Protein AF-A0A957DU52-F1 (afdb_monomer_lite)

Structure (mmCIF, N/CA/C/O backbone):
data_AF-A0A957DU52-F1
#
_entry.id   AF-A0A957DU52-F1
#
loop_
_atom_site.group_PDB
_atom_site.id
_atom_site.type_symbol
_atom_site.label_atom_id
_atom_site.label_alt_id
_atom_site.label_comp_id
_atom_site.label_asym_id
_atom_site.label_entity_id
_atom_site.label_seq_id
_atom_site.pdbx_PDB_ins_code
_atom_site.Cartn_x
_atom_site.Cartn_y
_atom_site.Cartn_z
_atom_site.occupancy
_atom_site.B_iso_or_equiv
_atom_site.auth_seq_id
_atom_site.auth_comp_id
_atom_site.auth_asym_id
_atom_site.auth_atom_id
_atom_site.pdbx_PDB_model_num
ATOM 1 N N . MET A 1 1 ? 41.778 -7.483 -18.380 1.00 51.34 1 MET A N 1
ATOM 2 C CA . MET A 1 1 ? 40.623 -7.612 -19.299 1.00 51.34 1 MET A CA 1
ATOM 3 C C . MET A 1 1 ? 39.465 -8.513 -18.843 1.00 51.34 1 MET A C 1
ATOM 5 O O . MET A 1 1 ? 38.338 -8.138 -19.124 1.00 51.34 1 MET A O 1
ATOM 9 N N . ARG A 1 2 ? 39.637 -9.670 -18.165 1.00 59.03 2 ARG A N 1
ATOM 10 C CA . ARG A 1 2 ? 38.470 -10.465 -17.675 1.00 59.03 2 ARG A CA 1
ATOM 11 C C . ARG A 1 2 ? 37.803 -9.901 -16.408 1.00 59.03 2 ARG A C 1
ATOM 13 O O . ARG A 1 2 ? 36.601 -10.057 -16.235 1.00 59.03 2 ARG A O 1
ATOM 20 N N . LEU A 1 3 ? 38.573 -9.259 -15.526 1.00 59.19 3 LEU A N 1
ATOM 21 C CA . LEU A 1 3 ? 38.071 -8.701 -14.260 1.00 59.19 3 LEU A CA 1
ATOM 22 C C . LEU A 1 3 ? 37.289 -7.392 -14.452 1.00 59.19 3 LEU A C 1
ATOM 24 O O . LEU A 1 3 ? 36.259 -7.201 -13.816 1.00 59.19 3 LEU A O 1
ATOM 28 N N . GLU A 1 4 ? 37.736 -6.526 -15.362 1.00 59.97 4 GLU A N 1
ATOM 29 C CA . GLU A 1 4 ? 37.060 -5.255 -15.671 1.00 59.97 4 GLU A CA 1
ATOM 30 C C . GLU A 1 4 ? 35.689 -5.494 -16.312 1.00 59.97 4 GLU A C 1
ATOM 32 O O . GLU A 1 4 ? 34.704 -4.901 -15.883 1.00 59.97 4 GLU A O 1
ATOM 37 N N . LYS A 1 5 ? 35.591 -6.462 -17.234 1.00 58.59 5 LYS A N 1
ATOM 38 C CA . LYS A 1 5 ? 34.324 -6.836 -17.879 1.00 58.59 5 LYS A CA 1
ATOM 39 C C . LYS A 1 5 ? 33.306 -7.444 -16.905 1.00 58.59 5 LYS A C 1
ATOM 41 O O . LYS A 1 5 ? 32.138 -7.075 -16.940 1.00 58.59 5 LYS A O 1
ATOM 46 N N . LYS A 1 6 ? 33.742 -8.286 -15.954 1.00 62.56 6 LYS A N 1
ATOM 47 C CA . LYS A 1 6 ? 32.861 -8.770 -14.868 1.00 62.56 6 LYS A CA 1
ATOM 48 C C . LYS A 1 6 ? 32.316 -7.624 -14.010 1.00 62.56 6 LYS A C 1
ATOM 50 O O . LYS A 1 6 ? 31.167 -7.664 -13.577 1.00 62.56 6 LYS A O 1
ATOM 55 N N . ARG A 1 7 ? 33.122 -6.583 -13.787 1.00 64.19 7 ARG A N 1
ATOM 56 C CA . ARG A 1 7 ? 32.709 -5.394 -13.032 1.00 64.19 7 ARG A CA 1
ATOM 57 C C . ARG A 1 7 ? 31.675 -4.565 -13.800 1.00 64.19 7 ARG A C 1
ATOM 59 O O . ARG A 1 7 ? 30.713 -4.096 -13.199 1.00 64.19 7 ARG A O 1
ATOM 66 N N . GLU A 1 8 ? 31.834 -4.417 -15.111 1.00 62.69 8 GLU A N 1
ATOM 67 C CA . GLU A 1 8 ? 30.861 -3.731 -15.973 1.00 62.69 8 GLU A CA 1
ATOM 68 C C . GLU A 1 8 ? 29.524 -4.479 -16.058 1.00 62.69 8 GLU A C 1
ATOM 70 O O . GLU A 1 8 ? 28.471 -3.850 -15.958 1.00 62.69 8 GLU A O 1
ATOM 75 N N . GLU A 1 9 ? 29.542 -5.813 -16.132 1.00 64.06 9 GLU A N 1
ATOM 76 C CA . GLU A 1 9 ? 28.332 -6.645 -16.079 1.00 64.06 9 GLU A CA 1
ATOM 77 C C . GLU A 1 9 ? 27.572 -6.494 -14.753 1.00 64.06 9 GLU A C 1
ATOM 79 O O . GLU A 1 9 ? 26.341 -6.387 -14.743 1.00 64.06 9 GLU A O 1
ATOM 84 N N . GLU A 1 10 ? 28.282 -6.446 -13.622 1.00 61.81 10 GLU A N 1
ATOM 85 C CA . GLU A 1 10 ? 27.661 -6.182 -12.323 1.00 61.81 10 GLU A CA 1
ATOM 86 C C . GLU A 1 10 ? 27.050 -4.779 -12.253 1.00 61.81 10 GLU A C 1
ATOM 88 O O . GLU A 1 10 ? 25.951 -4.609 -11.722 1.00 61.81 10 GLU A O 1
ATOM 93 N N . ILE A 1 11 ? 27.725 -3.770 -12.808 1.00 62.25 11 ILE A N 1
ATOM 94 C CA . ILE A 1 11 ? 27.223 -2.392 -12.842 1.00 62.25 11 ILE A CA 1
ATOM 95 C C . ILE A 1 11 ? 25.990 -2.286 -13.754 1.00 62.25 11 ILE A C 1
ATOM 97 O O . ILE A 1 11 ? 25.007 -1.642 -13.379 1.00 62.25 11 ILE A O 1
ATOM 101 N N . ALA A 1 12 ? 25.993 -2.945 -14.915 1.00 62.09 12 ALA A N 1
ATOM 102 C CA . ALA A 1 12 ? 24.868 -2.961 -15.848 1.00 62.09 12 ALA A CA 1
ATOM 103 C C . ALA A 1 12 ? 23.638 -3.673 -15.258 1.00 62.09 12 ALA A C 1
ATOM 105 O O . ALA A 1 12 ? 22.528 -3.134 -15.304 1.00 62.09 12 ALA A O 1
ATOM 106 N N . LYS A 1 13 ? 23.831 -4.831 -14.609 1.00 61.19 13 LYS A N 1
ATOM 107 C CA . LYS A 1 13 ? 22.759 -5.533 -13.881 1.00 61.19 13 LYS A CA 1
ATOM 108 C C . LYS A 1 13 ? 22.171 -4.672 -12.761 1.00 61.19 13 LYS A C 1
ATOM 110 O O . LYS A 1 13 ? 20.951 -4.621 -12.612 1.00 61.19 13 LYS A O 1
ATOM 115 N N . ARG A 1 14 ? 23.011 -3.948 -12.012 1.00 57.59 14 ARG A N 1
ATOM 116 C CA . ARG A 1 14 ? 22.561 -3.023 -10.956 1.00 57.59 14 ARG A CA 1
ATOM 117 C C . ARG A 1 14 ? 21.742 -1.859 -11.520 1.00 57.59 14 ARG A C 1
ATOM 119 O O . ARG A 1 14 ? 20.679 -1.573 -10.981 1.00 57.59 14 ARG A O 1
ATOM 126 N N . LYS A 1 15 ? 22.161 -1.249 -12.636 1.00 58.72 15 LYS A N 1
ATOM 127 C CA . LYS A 1 15 ? 21.399 -0.171 -13.299 1.00 58.72 15 LYS A CA 1
ATOM 128 C C . LYS A 1 15 ? 20.013 -0.635 -13.768 1.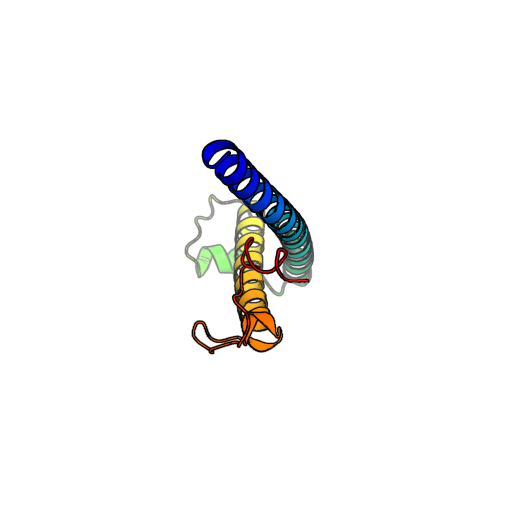00 58.72 15 LYS A C 1
ATOM 130 O O . LYS A 1 15 ? 19.035 0.086 -13.580 1.00 58.72 15 LYS A O 1
ATOM 135 N N . GLY A 1 16 ? 19.911 -1.848 -14.317 1.00 60.12 16 GLY A N 1
ATOM 136 C CA . GLY A 1 16 ? 18.630 -2.436 -14.727 1.00 60.12 16 GLY A CA 1
ATOM 137 C C . GLY A 1 16 ? 17.685 -2.743 -13.557 1.00 60.12 16 GLY A C 1
ATOM 138 O O . GLY A 1 16 ? 16.469 -2.615 -13.695 1.00 60.12 16 GLY A O 1
ATOM 139 N N . LEU A 1 17 ? 18.231 -3.103 -12.391 1.00 64.50 17 LEU A N 1
ATOM 140 C CA . LEU A 1 17 ? 17.460 -3.300 -11.159 1.00 64.50 17 LEU A CA 1
ATOM 141 C C . LEU A 1 17 ? 16.908 -1.975 -10.618 1.00 64.50 17 LEU A C 1
ATOM 143 O O . LEU A 1 17 ? 15.735 -1.915 -10.263 1.00 64.50 17 LEU A O 1
ATOM 147 N N . THR A 1 18 ? 17.705 -0.902 -10.623 1.00 71.56 18 THR A N 1
ATOM 148 C CA . THR A 1 18 ? 17.283 0.410 -10.106 1.00 71.56 18 THR A CA 1
ATOM 149 C C . THR A 1 18 ? 16.056 0.962 -10.835 1.00 71.56 18 THR A C 1
ATOM 151 O O . THR A 1 18 ? 15.121 1.419 -10.183 1.00 71.56 18 THR A O 1
ATOM 154 N N . GLY A 1 19 ? 16.010 0.873 -12.170 1.00 69.44 19 GLY A N 1
ATOM 155 C CA . GLY A 1 19 ? 14.853 1.339 -12.947 1.00 69.44 19 GLY A CA 1
ATOM 156 C C . GLY A 1 19 ? 13.565 0.579 -12.612 1.00 69.44 19 GLY A C 1
ATOM 157 O O . GLY A 1 19 ? 12.513 1.190 -12.421 1.00 69.44 19 GLY A O 1
ATOM 158 N N . LYS A 1 20 ? 13.657 -0.748 -12.455 1.00 74.31 20 LYS A N 1
ATOM 159 C CA . LYS A 1 20 ? 12.517 -1.586 -12.052 1.00 74.31 20 LYS A CA 1
ATOM 160 C C . LYS A 1 20 ? 12.023 -1.238 -10.649 1.00 74.31 20 LYS A C 1
ATOM 162 O O . LYS A 1 20 ? 10.818 -1.115 -10.453 1.00 74.31 20 LYS A O 1
ATOM 167 N N . THR A 1 21 ? 12.936 -1.010 -9.705 1.00 78.88 21 THR A N 1
ATOM 168 C CA . THR A 1 21 ? 12.582 -0.594 -8.342 1.00 78.88 21 THR A CA 1
ATOM 169 C C . THR A 1 21 ? 11.871 0.758 -8.327 1.00 78.88 21 THR A C 1
ATOM 171 O O . THR A 1 21 ? 10.873 0.899 -7.631 1.00 78.88 21 THR A O 1
ATOM 174 N N . ILE A 1 22 ? 12.323 1.740 -9.117 1.00 81.38 22 ILE A N 1
ATOM 175 C CA . ILE A 1 22 ? 11.666 3.058 -9.197 1.00 81.38 22 ILE A CA 1
ATOM 176 C C . ILE A 1 22 ? 10.222 2.914 -9.687 1.00 81.38 22 ILE A C 1
ATOM 178 O O . ILE A 1 22 ? 9.306 3.444 -9.061 1.00 81.38 22 ILE A O 1
ATOM 182 N N . ILE A 1 23 ? 10.005 2.156 -10.764 1.00 82.69 23 ILE A N 1
ATOM 183 C CA . ILE A 1 23 ? 8.659 1.912 -11.301 1.00 82.69 23 ILE A CA 1
ATOM 184 C C . ILE A 1 23 ? 7.790 1.197 -10.260 1.00 82.69 23 ILE A C 1
ATOM 186 O O . ILE A 1 23 ? 6.641 1.580 -10.057 1.00 82.69 23 ILE A O 1
ATOM 190 N N . GLN A 1 24 ? 8.341 0.205 -9.556 1.00 82.69 24 GLN A N 1
ATOM 191 C CA . GLN A 1 24 ? 7.624 -0.518 -8.507 1.00 82.69 24 GLN A CA 1
ATOM 192 C C . GLN A 1 24 ? 7.237 0.392 -7.333 1.00 82.69 24 GLN A C 1
ATOM 194 O O . GLN A 1 24 ? 6.127 0.277 -6.820 1.00 82.69 24 GLN A O 1
ATOM 199 N N . VAL A 1 25 ? 8.106 1.322 -6.929 1.00 87.12 25 VAL A N 1
ATOM 200 C CA . VAL A 1 25 ? 7.801 2.305 -5.878 1.00 87.12 25 VAL A CA 1
ATOM 201 C C . VAL A 1 25 ? 6.708 3.269 -6.335 1.00 87.12 25 VAL A C 1
ATOM 203 O O . VAL A 1 25 ? 5.756 3.491 -5.593 1.00 87.12 25 VAL A O 1
ATOM 206 N N . ILE A 1 26 ? 6.789 3.797 -7.561 1.00 89.88 26 ILE A N 1
ATOM 207 C CA . ILE A 1 26 ? 5.739 4.662 -8.125 1.00 89.88 26 ILE A CA 1
ATOM 208 C C . ILE A 1 26 ? 4.400 3.913 -8.168 1.00 89.88 26 ILE A C 1
ATOM 210 O O . ILE A 1 26 ? 3.370 4.454 -7.769 1.00 89.88 26 ILE A O 1
ATOM 214 N N . TRP A 1 27 ? 4.416 2.648 -8.592 1.00 88.75 27 TRP A N 1
ATOM 215 C CA . TRP A 1 27 ? 3.226 1.801 -8.630 1.00 88.75 27 TRP A CA 1
ATOM 216 C C . TRP A 1 27 ? 2.649 1.533 -7.234 1.00 88.75 27 TRP A C 1
ATOM 218 O O . TRP A 1 27 ? 1.433 1.579 -7.030 1.00 88.75 27 TRP A O 1
ATOM 228 N N . LEU A 1 28 ? 3.512 1.293 -6.245 1.00 89.62 28 LEU A N 1
ATOM 229 C CA . LEU A 1 28 ? 3.107 1.116 -4.853 1.00 89.62 28 LEU A CA 1
ATOM 230 C C . LEU A 1 28 ? 2.459 2.389 -4.296 1.00 89.62 28 LEU A C 1
ATOM 232 O O . LEU A 1 28 ? 1.416 2.307 -3.655 1.00 89.62 28 LEU A O 1
ATOM 236 N N . LEU A 1 29 ? 3.030 3.561 -4.581 1.00 92.31 29 LEU A N 1
ATOM 237 C CA . LEU A 1 29 ? 2.447 4.841 -4.177 1.00 92.31 29 LEU A CA 1
ATOM 238 C C . LEU A 1 29 ? 1.075 5.045 -4.821 1.00 92.31 29 LEU A C 1
ATOM 240 O O . LEU A 1 29 ? 0.118 5.361 -4.122 1.00 92.31 29 LEU A O 1
ATOM 244 N N . PHE A 1 30 ? 0.952 4.787 -6.124 1.00 92.62 30 PHE A N 1
ATOM 245 C CA . PHE A 1 30 ? -0.311 4.929 -6.846 1.00 92.62 30 PHE A CA 1
ATOM 246 C C . PHE A 1 30 ? -1.413 4.018 -6.282 1.00 92.62 30 PHE A C 1
ATOM 248 O O . PHE A 1 30 ? -2.518 4.473 -5.981 1.00 92.62 30 PHE A O 1
ATOM 255 N N . THR A 1 31 ? -1.099 2.737 -6.075 1.00 91.56 31 THR A N 1
ATOM 256 C CA . THR A 1 31 ? -2.040 1.771 -5.485 1.00 91.56 31 THR A CA 1
ATOM 257 C C . THR A 1 31 ? -2.366 2.097 -4.027 1.00 91.56 31 THR A C 1
ATOM 259 O O . THR A 1 31 ? -3.522 1.980 -3.627 1.00 91.56 31 THR A O 1
ATOM 262 N N . GLY A 1 32 ? -1.395 2.585 -3.251 1.00 92.31 32 GLY A N 1
ATOM 263 C CA . GLY A 1 32 ? -1.603 3.076 -1.888 1.00 92.31 32 GLY A CA 1
ATOM 264 C C . GLY A 1 32 ? -2.555 4.268 -1.823 1.00 92.31 32 GLY A C 1
ATOM 265 O O . GLY A 1 32 ? -3.492 4.269 -1.024 1.00 92.31 32 GLY A O 1
ATOM 266 N N . THR A 1 33 ? -2.373 5.255 -2.701 1.00 93.75 33 THR A N 1
ATOM 267 C CA . THR A 1 33 ? -3.265 6.416 -2.797 1.00 93.75 33 THR A CA 1
ATOM 268 C C . THR A 1 33 ? -4.683 5.998 -3.187 1.00 93.75 33 THR A C 1
ATOM 270 O O . THR A 1 33 ? -5.640 6.418 -2.536 1.00 93.75 33 THR A O 1
ATOM 273 N N . LEU A 1 34 ? -4.839 5.127 -4.189 1.00 93.44 34 LEU A N 1
ATOM 274 C CA . LEU A 1 34 ? -6.152 4.602 -4.580 1.00 93.44 34 LEU A CA 1
ATOM 275 C C . LEU A 1 34 ? -6.833 3.841 -3.438 1.00 93.44 34 LEU A C 1
ATOM 277 O O . LEU A 1 34 ? -8.004 4.090 -3.153 1.00 93.44 34 LEU A O 1
ATOM 281 N N . ALA A 1 35 ? -6.102 2.961 -2.749 1.00 93.50 35 ALA A N 1
ATOM 282 C CA . ALA A 1 35 ? -6.625 2.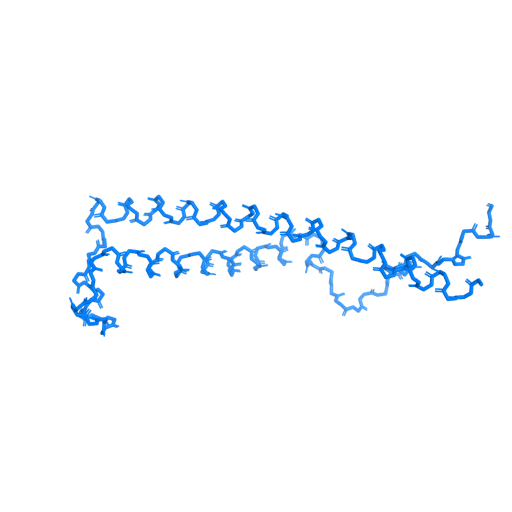220 -1.606 1.00 93.50 35 ALA A CA 1
ATOM 283 C C . ALA A 1 35 ? -7.070 3.156 -0.474 1.00 93.50 35 ALA A C 1
ATOM 285 O O . ALA A 1 35 ? -8.115 2.923 0.133 1.00 93.50 35 ALA A O 1
ATOM 286 N N . TYR A 1 36 ? -6.335 4.241 -0.218 1.00 93.06 36 TYR A N 1
ATOM 287 C CA . TYR A 1 36 ? -6.710 5.252 0.770 1.00 93.06 36 TYR A CA 1
ATOM 288 C C . TYR A 1 36 ? -8.026 5.959 0.421 1.00 93.06 36 TYR A C 1
ATOM 290 O O . TYR A 1 36 ? -8.930 6.022 1.258 1.00 93.06 36 TYR A O 1
ATOM 298 N N . PHE A 1 37 ? -8.173 6.456 -0.812 1.00 94.12 37 PHE A N 1
ATOM 299 C CA . PHE A 1 37 ? -9.415 7.107 -1.246 1.00 94.12 37 PHE A CA 1
ATOM 300 C C . PHE A 1 37 ? -10.599 6.143 -1.227 1.00 94.12 37 PHE A C 1
ATOM 302 O O . PHE A 1 37 ? -11.664 6.487 -0.718 1.00 94.12 37 PHE A O 1
ATOM 309 N N . PHE A 1 38 ? -10.397 4.920 -1.716 1.00 93.06 38 PHE A N 1
ATOM 310 C CA . PHE A 1 38 ? -11.424 3.888 -1.721 1.00 93.06 38 PHE A CA 1
ATOM 311 C C . PHE A 1 38 ? -11.856 3.500 -0.302 1.00 93.06 38 PHE A C 1
ATOM 313 O O . PHE A 1 38 ? -13.047 3.423 -0.014 1.00 93.06 38 PHE A O 1
ATOM 320 N N . THR A 1 39 ? -10.904 3.339 0.621 1.00 91.88 39 THR A N 1
ATOM 321 C CA . THR A 1 39 ? -11.205 3.044 2.029 1.00 91.88 39 THR A CA 1
ATOM 322 C C . THR A 1 39 ? -12.003 4.178 2.665 1.00 91.88 39 THR A C 1
ATOM 324 O O . THR A 1 39 ? -13.046 3.930 3.263 1.00 91.88 39 THR A O 1
ATOM 327 N N . ASN A 1 40 ? -11.573 5.431 2.493 1.00 91.31 40 ASN A N 1
ATOM 328 C CA . ASN A 1 40 ? -12.316 6.577 3.022 1.00 91.31 40 ASN A CA 1
ATOM 329 C C . ASN A 1 40 ? -13.722 6.689 2.434 1.00 91.31 40 ASN A C 1
ATOM 331 O O . ASN A 1 40 ? -14.650 7.030 3.161 1.00 91.31 40 ASN A O 1
ATOM 335 N N . TYR A 1 41 ? -13.890 6.374 1.151 1.00 92.44 41 TYR A N 1
ATOM 336 C CA . TYR A 1 41 ? -15.202 6.310 0.519 1.00 92.44 41 TYR A CA 1
ATOM 337 C C . TYR A 1 41 ? -16.097 5.239 1.164 1.00 92.44 41 TYR A C 1
ATOM 339 O O . TYR A 1 41 ? -17.239 5.521 1.512 1.00 92.44 41 TYR A O 1
ATOM 347 N N . LEU A 1 42 ? -15.582 4.031 1.411 1.00 90.94 42 LEU A N 1
ATOM 348 C CA . LEU A 1 42 ? -16.358 2.961 2.052 1.00 90.94 42 LEU A CA 1
ATOM 349 C C . LEU A 1 42 ? -16.784 3.306 3.486 1.00 90.94 42 LEU A C 1
ATOM 351 O O . LEU A 1 42 ? -17.904 2.985 3.887 1.00 90.94 42 LEU A O 1
ATOM 355 N N . PHE A 1 43 ? -15.915 3.980 4.245 1.00 89.94 43 PHE A N 1
ATOM 356 C CA . PHE A 1 43 ? -16.249 4.470 5.584 1.00 89.94 43 PHE A CA 1
ATOM 357 C C . PHE A 1 43 ? -17.235 5.647 5.544 1.00 89.94 43 PHE A C 1
ATOM 359 O O . PHE A 1 43 ? -18.139 5.700 6.372 1.00 89.94 43 PHE A O 1
ATOM 366 N N . SER A 1 44 ? -17.106 6.577 4.589 1.00 89.12 44 SER A N 1
ATOM 367 C CA . SER A 1 44 ? -18.005 7.739 4.491 1.00 89.12 44 SER A CA 1
ATOM 368 C C . SER A 1 44 ? -19.417 7.361 4.048 1.00 89.12 44 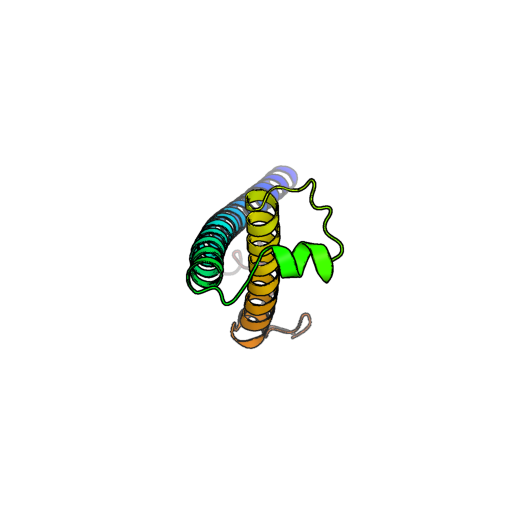SER A C 1
ATOM 370 O O . SER A 1 44 ? -20.380 7.975 4.497 1.00 89.12 44 SER A O 1
ATOM 372 N N . GLN A 1 45 ? -19.553 6.323 3.220 1.00 90.88 45 GLN A N 1
ATOM 373 C CA . GLN A 1 45 ? -20.845 5.751 2.832 1.00 90.88 45 GLN A CA 1
ATOM 374 C C . GLN A 1 45 ? -21.441 4.818 3.902 1.00 90.88 45 GLN A C 1
ATOM 376 O O . GLN A 1 45 ? -22.536 4.296 3.715 1.00 90.88 45 GLN A O 1
ATOM 381 N N . GLY A 1 46 ? -20.730 4.562 5.007 1.00 85.06 46 GLY A N 1
ATOM 382 C CA . GLY A 1 46 ? -21.192 3.670 6.076 1.00 85.06 46 GLY A CA 1
ATOM 383 C C . GLY A 1 46 ? -21.265 2.189 5.684 1.00 85.06 46 GLY A C 1
ATOM 384 O O . GLY A 1 46 ? -21.812 1.388 6.437 1.00 85.06 46 GLY A O 1
ATOM 385 N N . ILE A 1 47 ? -20.699 1.813 4.531 1.00 86.12 47 ILE A N 1
ATOM 386 C CA . ILE A 1 47 ? -20.642 0.421 4.055 1.00 86.12 47 ILE A CA 1
ATOM 387 C C . ILE A 1 47 ? -19.763 -0.408 4.995 1.00 86.12 47 ILE A C 1
ATOM 389 O O . ILE A 1 47 ? -20.045 -1.573 5.269 1.00 86.12 47 ILE A O 1
ATOM 393 N N . ILE A 1 48 ? -18.694 0.207 5.505 1.00 85.12 48 ILE A N 1
ATOM 394 C CA . ILE A 1 48 ? -17.769 -0.405 6.449 1.00 85.12 48 ILE A CA 1
ATOM 395 C C . ILE A 1 48 ? -17.743 0.410 7.736 1.00 85.12 48 ILE A C 1
ATOM 397 O O . ILE A 1 48 ? -17.606 1.631 7.718 1.00 85.12 48 ILE A O 1
ATOM 401 N N . ASN A 1 49 ? -17.842 -0.293 8.864 1.00 85.00 49 ASN A N 1
ATOM 402 C CA . ASN A 1 49 ? -17.819 0.291 10.196 1.00 85.00 49 ASN A CA 1
ATOM 403 C C . ASN A 1 49 ? -16.656 -0.296 11.007 1.00 85.00 49 ASN A C 1
ATOM 405 O O . ASN A 1 49 ? -16.413 -1.504 10.981 1.00 85.00 49 ASN A O 1
ATOM 409 N N . ALA A 1 50 ? -15.968 0.547 11.779 1.00 81.38 50 ALA A N 1
ATOM 410 C CA . ALA A 1 50 ? -14.915 0.130 12.703 1.00 81.38 50 ALA A CA 1
ATOM 411 C C . ALA A 1 50 ? -15.396 -0.936 13.705 1.00 81.38 50 ALA A C 1
ATOM 413 O O . ALA A 1 50 ? -14.644 -1.841 14.058 1.00 81.38 50 ALA A O 1
ATOM 414 N N . ASN A 1 51 ? -16.674 -0.894 14.093 1.00 83.94 51 ASN A N 1
ATOM 415 C CA . ASN A 1 51 ? -17.278 -1.893 14.978 1.00 83.94 51 ASN A CA 1
ATOM 416 C C . ASN A 1 51 ? -17.211 -3.315 14.414 1.00 83.94 51 ASN A C 1
ATOM 418 O O . ASN A 1 51 ? -17.039 -4.269 15.173 1.00 83.94 51 ASN A O 1
ATOM 422 N N . THR A 1 52 ? -17.302 -3.464 13.093 1.00 83.94 52 THR A N 1
ATOM 423 C CA . THR A 1 52 ? -17.153 -4.757 12.423 1.00 83.94 52 THR A CA 1
ATOM 424 C C . THR A 1 52 ? -15.761 -5.330 12.678 1.00 83.94 52 THR A C 1
ATOM 426 O O . THR A 1 52 ? -15.631 -6.505 13.004 1.00 83.94 52 THR A O 1
ATOM 429 N N . PHE A 1 53 ? -14.720 -4.498 12.642 1.00 84.31 53 PHE A N 1
ATOM 430 C CA . PHE A 1 53 ? -13.348 -4.936 12.897 1.00 84.31 53 PHE A CA 1
ATOM 431 C C . PHE A 1 53 ? -13.110 -5.325 14.355 1.00 84.31 53 PHE A C 1
ATOM 433 O O . PHE A 1 53 ? -12.477 -6.345 14.622 1.00 84.31 53 PHE A O 1
ATOM 440 N N . TYR A 1 54 ? -13.647 -4.557 15.302 1.00 83.81 54 TYR A N 1
ATOM 441 C CA . TYR A 1 54 ? -13.489 -4.887 16.718 1.00 83.81 54 TYR A CA 1
ATOM 442 C C . TYR A 1 54 ? -14.216 -6.181 17.098 1.00 83.81 54 TYR A C 1
ATOM 444 O O . TYR A 1 54 ? -13.712 -6.954 17.908 1.00 83.81 54 TYR A O 1
ATOM 452 N N . ASN A 1 55 ? -15.388 -6.431 16.508 1.00 83.94 55 ASN A N 1
ATOM 453 C CA . ASN A 1 55 ? -16.237 -7.554 16.902 1.00 83.94 55 ASN A CA 1
ATOM 454 C C . ASN A 1 55 ? -15.997 -8.830 16.074 1.00 83.94 55 ASN A C 1
ATOM 456 O O . ASN A 1 55 ? -16.143 -9.919 16.615 1.00 83.94 55 ASN A O 1
ATOM 460 N N . GLN A 1 56 ? -15.653 -8.724 14.785 1.00 83.44 56 GLN A N 1
ATOM 461 C CA . GLN A 1 56 ? -15.488 -9.888 13.894 1.00 83.44 56 GLN A CA 1
ATOM 462 C C . GLN A 1 56 ? -14.024 -10.256 13.647 1.00 83.44 56 GLN A C 1
ATOM 464 O O . GLN A 1 56 ? -13.702 -11.430 13.504 1.00 83.44 56 GLN A O 1
ATOM 469 N N . LEU A 1 57 ? -13.136 -9.261 13.596 1.00 80.38 57 LEU A N 1
ATOM 470 C CA . LEU A 1 57 ? -11.703 -9.457 13.344 1.00 80.38 57 LEU A CA 1
ATOM 471 C C . LEU A 1 57 ? -10.872 -9.459 14.634 1.00 80.38 57 LEU A C 1
ATOM 473 O O . LEU A 1 57 ? -9.647 -9.474 14.568 1.00 80.38 57 LEU A O 1
ATOM 477 N N . PHE A 1 58 ? -11.534 -9.450 15.798 1.00 83.62 58 PHE A N 1
ATOM 478 C CA . PHE A 1 58 ? -10.913 -9.471 17.128 1.00 83.62 58 PHE A CA 1
ATOM 479 C C . PHE A 1 58 ? -9.848 -8.384 17.330 1.00 83.62 58 PHE A C 1
ATOM 481 O O . PHE A 1 58 ? -8.907 -8.556 18.108 1.00 83.62 58 PHE A O 1
ATOM 488 N N . ILE A 1 59 ? -9.987 -7.246 16.644 1.00 81.81 59 ILE A N 1
ATOM 489 C CA . ILE A 1 59 ? -9.083 -6.117 16.849 1.00 81.81 59 ILE A CA 1
ATOM 490 C C . ILE A 1 59 ? -9.404 -5.495 18.217 1.00 81.81 59 ILE A C 1
ATOM 492 O O . ILE A 1 59 ? -10.567 -5.185 18.490 1.00 81.81 59 ILE A O 1
ATOM 496 N N . PRO A 1 60 ? -8.410 -5.281 19.096 1.00 83.94 60 PRO A N 1
ATOM 497 C CA . PRO A 1 60 ? -8.643 -4.619 20.372 1.00 83.94 60 PRO A CA 1
ATOM 498 C C . PRO A 1 60 ? -9.225 -3.214 20.178 1.00 83.94 60 PRO A C 1
ATOM 500 O O . PRO A 1 60 ? -8.720 -2.435 19.372 1.00 83.94 60 PRO A O 1
ATOM 503 N N . ARG A 1 61 ? -10.231 -2.841 20.981 1.00 82.25 61 ARG A N 1
ATOM 504 C CA . ARG A 1 61 ? -10.808 -1.477 20.980 1.00 82.25 61 ARG A CA 1
ATOM 505 C C . ARG A 1 61 ? -9.828 -0.390 21.434 1.00 82.25 61 ARG A C 1
ATOM 507 O O . ARG A 1 61 ? -10.132 0.790 21.317 1.00 82.25 61 ARG A O 1
ATOM 514 N N . SER A 1 62 ? -8.670 -0.780 21.968 1.00 86.12 62 SER A N 1
ATOM 515 C CA . SER A 1 62 ? -7.557 0.133 22.235 1.00 86.12 62 SER A CA 1
ATOM 516 C C . SER A 1 62 ? -6.930 0.684 20.952 1.00 86.12 62 SER A C 1
ATOM 518 O O . SER A 1 62 ? -6.256 1.711 21.004 1.00 86.12 62 SER A O 1
ATOM 520 N N . VAL A 1 63 ? -7.150 0.038 19.802 1.00 84.25 63 VAL A N 1
ATOM 521 C CA . VAL A 1 63 ? -6.739 0.566 18.501 1.00 84.25 63 VAL A CA 1
ATOM 522 C C . VAL A 1 63 ? -7.724 1.665 18.093 1.00 84.25 63 VAL A C 1
ATOM 524 O O . VAL A 1 63 ? -8.920 1.395 18.010 1.00 84.25 63 VAL A O 1
ATOM 527 N N . PRO A 1 64 ? -7.263 2.898 17.823 1.00 88.62 64 PRO A N 1
ATOM 528 C CA . PRO A 1 64 ? -8.141 3.963 17.355 1.00 88.62 64 PRO A CA 1
ATOM 529 C C . PRO A 1 64 ? -8.671 3.656 15.949 1.00 88.62 64 PRO A C 1
ATOM 531 O O . PRO A 1 64 ? -8.028 2.954 15.167 1.00 88.62 64 PRO A O 1
ATOM 534 N N . GLU A 1 65 ? -9.800 4.264 15.575 1.00 84.75 65 GLU A N 1
ATOM 535 C CA . GLU A 1 65 ? -10.416 4.084 14.249 1.00 84.75 65 GLU A CA 1
ATOM 536 C C . GLU A 1 65 ? -9.435 4.366 13.099 1.00 84.75 65 GLU A C 1
ATOM 538 O O . GLU A 1 65 ? -9.439 3.676 12.081 1.00 84.75 65 GLU A O 1
ATOM 543 N N . LEU A 1 66 ? -8.542 5.342 13.281 1.00 86.81 66 LEU A N 1
ATOM 544 C CA . LEU A 1 66 ? -7.489 5.647 12.315 1.00 86.81 66 LEU A CA 1
ATOM 545 C C . LEU A 1 66 ? -6.549 4.449 12.096 1.00 86.81 66 LEU A C 1
ATOM 547 O O . LEU A 1 66 ? -6.183 4.160 10.960 1.00 86.81 66 LEU A O 1
ATOM 551 N N . GLY A 1 67 ? -6.214 3.713 13.157 1.00 87.75 67 GLY A N 1
ATOM 552 C CA . GLY A 1 67 ? -5.429 2.482 13.065 1.00 87.75 67 GLY A CA 1
ATOM 553 C C . GLY A 1 67 ? -6.155 1.397 12.269 1.00 87.75 67 GLY A C 1
ATOM 554 O O . GLY A 1 67 ? -5.553 0.768 11.402 1.00 87.75 67 GLY A O 1
ATOM 555 N N . VAL A 1 68 ? -7.465 1.238 12.481 1.00 89.44 68 VAL A N 1
ATOM 556 C CA . VAL A 1 68 ? -8.296 0.296 11.711 1.00 89.44 68 VAL A CA 1
ATOM 557 C C . VAL A 1 68 ? -8.331 0.670 10.226 1.00 89.44 68 VAL A C 1
ATOM 559 O O . VAL A 1 68 ? -8.133 -0.191 9.368 1.00 89.44 68 VAL A O 1
ATOM 562 N N . LYS A 1 69 ? -8.507 1.960 9.909 1.00 89.94 69 LYS A N 1
ATOM 563 C CA . LYS A 1 69 ? -8.462 2.461 8.526 1.00 89.94 69 LYS A CA 1
ATOM 564 C C . LYS A 1 69 ? -7.118 2.166 7.867 1.00 89.94 69 LYS A C 1
ATOM 566 O O . LYS A 1 69 ? -7.098 1.680 6.742 1.00 89.94 69 LYS A O 1
ATOM 571 N N . LEU A 1 70 ? -6.003 2.394 8.563 1.00 89.75 70 LEU A N 1
ATOM 572 C CA . LEU A 1 70 ? -4.668 2.087 8.040 1.00 89.75 70 LEU A CA 1
ATOM 573 C C . LEU A 1 70 ? -4.478 0.592 7.764 1.00 89.75 70 LEU A C 1
ATOM 575 O O . LEU A 1 70 ? -3.987 0.237 6.695 1.00 89.75 70 LEU A O 1
ATOM 579 N N . ILE A 1 71 ? -4.902 -0.283 8.682 1.00 89.75 71 ILE A N 1
ATOM 580 C CA . ILE A 1 71 ? -4.848 -1.741 8.483 1.00 89.75 71 ILE A CA 1
ATOM 581 C C . ILE A 1 71 ? -5.640 -2.135 7.235 1.00 89.75 71 ILE A C 1
ATOM 583 O O . ILE A 1 71 ? -5.160 -2.921 6.420 1.00 89.75 71 ILE A O 1
ATOM 587 N N . MET A 1 72 ? -6.827 -1.554 7.049 1.00 90.44 72 MET A N 1
ATOM 588 C CA . MET A 1 72 ? -7.655 -1.824 5.881 1.00 90.44 72 MET A CA 1
ATOM 589 C C . MET A 1 72 ? -7.010 -1.328 4.579 1.00 90.44 72 MET A C 1
ATOM 591 O O . MET A 1 72 ? -7.009 -2.064 3.594 1.00 90.44 72 MET A O 1
ATOM 595 N N . VAL A 1 73 ? -6.414 -0.130 4.574 1.00 92.81 73 VAL A N 1
ATOM 596 C CA . VAL A 1 73 ? -5.668 0.389 3.415 1.00 92.81 73 VAL A CA 1
ATOM 597 C C . VAL A 1 73 ? -4.522 -0.554 3.058 1.00 92.81 73 VAL A C 1
ATOM 599 O O . VAL A 1 73 ? -4.400 -0.949 1.902 1.00 92.81 73 VAL A O 1
ATOM 602 N N . LEU A 1 74 ? -3.716 -0.967 4.040 1.00 92.00 74 LEU A N 1
ATOM 603 C CA . LEU A 1 74 ? -2.608 -1.899 3.818 1.00 92.00 74 LEU A CA 1
ATOM 604 C C . LEU A 1 74 ? -3.100 -3.250 3.284 1.00 92.00 74 LEU A C 1
ATOM 606 O O . LEU A 1 74 ? -2.535 -3.770 2.322 1.00 92.00 74 LEU A O 1
ATOM 610 N N . GLY A 1 75 ? -4.179 -3.790 3.855 1.00 91.06 75 GLY A N 1
ATOM 611 C CA . GLY A 1 75 ? -4.806 -5.022 3.380 1.00 91.06 75 GLY A CA 1
ATOM 612 C C . GLY A 1 75 ? -5.282 -4.914 1.929 1.00 91.06 75 GLY A C 1
ATOM 613 O O . GLY A 1 75 ? -4.987 -5.789 1.117 1.00 91.06 75 GLY A O 1
ATOM 614 N N . LEU A 1 76 ? -5.946 -3.813 1.569 1.00 91.75 76 LEU A N 1
ATOM 615 C CA . LEU A 1 76 ? -6.386 -3.552 0.197 1.00 91.75 76 LEU A CA 1
ATOM 616 C C . LEU A 1 76 ? -5.216 -3.421 -0.775 1.00 91.75 76 LEU A C 1
ATOM 618 O O . LEU A 1 76 ? -5.285 -3.978 -1.868 1.00 91.75 76 LEU A O 1
ATOM 622 N N . VAL A 1 77 ? -4.135 -2.738 -0.387 1.00 93.44 77 VAL A N 1
ATOM 623 C CA . VAL A 1 77 ? -2.925 -2.647 -1.214 1.00 93.44 77 VAL A CA 1
ATOM 624 C C . VAL A 1 77 ? -2.366 -4.041 -1.478 1.00 93.44 77 VAL A C 1
ATOM 626 O O . VAL A 1 77 ? -2.094 -4.363 -2.629 1.00 93.44 77 VAL A O 1
ATOM 629 N N . ILE A 1 78 ? -2.249 -4.895 -0.458 1.00 91.06 78 ILE A N 1
ATOM 630 C CA . ILE A 1 78 ? -1.758 -6.273 -0.626 1.00 91.06 78 ILE A CA 1
ATOM 631 C C . ILE A 1 78 ? -2.641 -7.050 -1.611 1.00 91.06 78 ILE A C 1
ATOM 633 O O . ILE A 1 78 ? -2.125 -7.664 -2.547 1.00 91.06 78 ILE A O 1
ATOM 637 N N . VAL A 1 79 ? -3.965 -6.984 -1.447 1.00 91.69 79 VAL A N 1
ATOM 638 C CA . VAL A 1 79 ? -4.918 -7.648 -2.351 1.00 91.69 79 VAL A CA 1
ATOM 639 C C . VAL A 1 79 ? -4.776 -7.120 -3.780 1.00 91.69 79 VAL A C 1
ATOM 641 O O . VAL A 1 79 ? -4.675 -7.911 -4.717 1.00 91.69 79 VAL A O 1
ATOM 644 N N . MET A 1 80 ? -4.699 -5.801 -3.963 1.00 88.69 80 MET A N 1
ATOM 645 C CA . MET A 1 80 ? -4.492 -5.186 -5.275 1.00 88.69 80 MET A CA 1
ATOM 646 C C . MET A 1 80 ? -3.172 -5.633 -5.908 1.00 88.69 80 MET A C 1
ATOM 648 O O . MET A 1 80 ? -3.158 -5.987 -7.083 1.00 88.69 80 MET A O 1
ATOM 652 N N . GLN A 1 81 ? -2.074 -5.680 -5.150 1.00 87.94 81 GLN A N 1
ATOM 653 C CA . GLN A 1 81 ? -0.776 -6.140 -5.654 1.00 87.94 81 GLN A CA 1
ATOM 654 C C . GLN A 1 81 ? -0.830 -7.604 -6.111 1.00 87.94 81 GLN A C 1
ATOM 656 O O . GLN A 1 81 ? -0.259 -7.935 -7.152 1.00 87.94 81 GLN A O 1
ATOM 661 N N . ILE A 1 82 ? -1.558 -8.473 -5.401 1.00 88.44 82 ILE A N 1
ATOM 662 C CA . ILE A 1 82 ? -1.778 -9.864 -5.826 1.00 88.44 82 ILE A CA 1
ATOM 663 C C . ILE A 1 82 ? -2.574 -9.907 -7.135 1.00 88.44 82 ILE A C 1
ATOM 665 O O . ILE A 1 82 ? -2.142 -10.555 -8.090 1.00 88.44 82 ILE A O 1
ATOM 669 N N . VAL A 1 83 ? -3.700 -9.191 -7.213 1.00 87.62 83 VAL A N 1
ATOM 670 C CA . VAL A 1 83 ? -4.549 -9.155 -8.416 1.00 87.62 83 VAL A CA 1
ATOM 671 C C . VAL A 1 83 ? -3.773 -8.619 -9.619 1.00 87.62 83 VAL A C 1
ATOM 673 O O . VAL A 1 83 ? -3.821 -9.216 -10.693 1.00 87.62 83 VAL A O 1
ATOM 676 N N . PHE A 1 84 ? -2.999 -7.547 -9.445 1.00 83.69 84 PHE A N 1
ATOM 677 C CA . PHE A 1 84 ? -2.149 -7.006 -10.503 1.00 83.69 84 PHE A CA 1
ATOM 678 C C . PHE A 1 84 ? -1.021 -7.957 -10.893 1.00 83.69 84 PHE A C 1
ATOM 680 O O . PHE A 1 84 ? -0.720 -8.060 -12.077 1.00 83.69 84 PHE A O 1
ATOM 687 N N . SER A 1 85 ? -0.430 -8.687 -9.944 1.00 80.25 85 SER A N 1
ATOM 688 C CA . SER A 1 85 ? 0.601 -9.688 -10.244 1.00 80.25 85 SER A CA 1
ATOM 689 C C . SER A 1 85 ? 0.038 -10.819 -11.106 1.00 80.25 85 SER A C 1
ATOM 691 O O . SER A 1 85 ? 0.628 -11.173 -12.124 1.00 80.25 85 SER A O 1
ATOM 693 N N . ILE A 1 86 ? -1.142 -11.337 -10.754 1.00 81.38 86 ILE A N 1
ATOM 694 C CA . ILE A 1 86 ? -1.847 -12.350 -11.554 1.00 81.38 86 ILE A CA 1
ATOM 695 C C . ILE A 1 86 ? -2.219 -11.775 -12.926 1.00 81.38 86 ILE A C 1
ATOM 697 O O . ILE A 1 86 ? -1.967 -12.406 -13.952 1.00 81.38 86 ILE A O 1
ATOM 701 N N . GLY A 1 87 ? -2.763 -10.557 -12.957 1.00 78.00 87 GLY A N 1
ATOM 702 C CA . GLY A 1 87 ? -3.096 -9.849 -14.189 1.00 78.00 87 GLY A CA 1
ATOM 703 C C . GLY A 1 87 ? -1.885 -9.670 -15.102 1.00 78.00 87 GLY A C 1
ATOM 704 O O . GLY A 1 87 ? -1.979 -9.931 -16.297 1.00 78.00 87 GLY A O 1
ATOM 705 N N . TYR A 1 88 ? -0.723 -9.312 -14.555 1.00 76.25 88 TYR A N 1
ATOM 706 C CA . TYR A 1 88 ? 0.525 -9.204 -15.306 1.00 76.25 88 TYR A CA 1
ATOM 707 C C . TYR A 1 88 ? 0.968 -10.559 -15.866 1.00 76.25 88 TYR A C 1
ATOM 709 O O . TYR A 1 88 ? 1.341 -10.629 -17.038 1.00 76.25 88 TYR A O 1
ATOM 717 N N . ILE A 1 89 ? 0.878 -11.640 -15.084 1.00 74.38 89 ILE A N 1
ATOM 718 C CA . ILE A 1 89 ? 1.213 -12.997 -15.546 1.00 74.38 89 ILE A CA 1
ATOM 719 C C . ILE A 1 89 ? 0.321 -13.413 -16.723 1.00 74.38 89 ILE A C 1
ATOM 721 O O . ILE A 1 89 ? 0.814 -13.947 -17.714 1.00 74.38 89 ILE A O 1
ATOM 725 N N . VAL A 1 90 ? -0.983 -13.141 -16.648 1.00 76.81 90 VAL A N 1
ATOM 726 C CA . VAL A 1 90 ? -1.945 -13.562 -17.678 1.00 76.81 90 VAL A CA 1
ATOM 727 C C . VAL A 1 90 ? -1.914 -12.645 -18.906 1.00 76.81 90 VAL A C 1
ATOM 729 O O . VAL A 1 90 ? -1.972 -13.126 -20.036 1.00 76.81 90 VAL A O 1
ATOM 732 N N . ALA A 1 91 ? -1.822 -11.328 -18.722 1.00 71.56 91 ALA A N 1
ATOM 733 C CA . ALA A 1 91 ? -1.973 -10.358 -19.803 1.00 71.56 91 ALA A CA 1
ATOM 734 C C . ALA A 1 91 ? -0.652 -10.017 -20.505 1.00 71.56 91 ALA A C 1
ATOM 736 O O . ALA A 1 91 ? -0.661 -9.786 -21.717 1.00 71.56 91 ALA A O 1
ATOM 737 N N . SER A 1 92 ? 0.490 -10.011 -19.810 1.00 55.59 92 SER A N 1
ATOM 738 C CA . SER A 1 92 ? 1.751 -9.575 -20.423 1.00 55.59 92 SER A CA 1
ATOM 739 C C . SER A 1 92 ? 2.429 -10.700 -21.230 1.00 55.59 92 SER A C 1
ATOM 741 O O . SER A 1 92 ? 2.433 -11.857 -20.801 1.00 55.59 92 SER A O 1
ATOM 743 N N . PRO A 1 93 ? 3.032 -10.398 -22.398 1.00 55.66 93 PRO A N 1
ATOM 744 C CA . PRO A 1 93 ? 3.815 -11.370 -23.170 1.00 55.66 93 PRO A CA 1
ATOM 745 C C . PRO A 1 93 ? 5.014 -11.926 -22.390 1.00 55.66 93 PRO A C 1
ATOM 747 O O . PRO A 1 93 ? 5.405 -13.071 -22.588 1.00 55.66 93 PRO A O 1
ATOM 750 N N . GLU A 1 94 ? 5.593 -11.119 -21.497 1.00 57.97 94 GLU A N 1
ATOM 751 C CA . GLU A 1 94 ? 6.708 -11.507 -20.627 1.00 57.97 94 GLU A CA 1
ATOM 752 C C . GLU A 1 94 ? 6.261 -12.421 -19.479 1.00 57.97 94 GLU A C 1
ATOM 754 O O . GLU A 1 94 ? 6.975 -13.363 -19.148 1.00 57.97 94 GLU A O 1
ATOM 759 N N . GLY A 1 95 ? 5.072 -12.193 -18.914 1.00 51.38 95 GLY A N 1
ATOM 760 C CA . GLY A 1 95 ? 4.468 -13.029 -17.872 1.00 51.38 95 GLY A CA 1
ATOM 761 C C . GLY A 1 95 ? 3.919 -14.363 -18.388 1.00 51.38 95 GLY A C 1
ATOM 762 O O . GLY A 1 95 ? 3.930 -15.352 -17.659 1.00 51.38 95 GLY A O 1
ATOM 763 N N . ARG A 1 96 ? 3.515 -14.418 -19.666 1.00 53.78 96 ARG A N 1
ATOM 764 C CA . ARG A 1 96 ? 3.073 -15.649 -20.347 1.00 53.78 96 ARG A CA 1
ATOM 765 C C . ARG A 1 96 ? 4.215 -16.547 -20.831 1.00 53.78 96 ARG A C 1
ATOM 767 O O . ARG A 1 96 ? 3.964 -17.704 -21.168 1.00 53.78 96 ARG A O 1
ATOM 774 N N . ARG A 1 97 ? 5.459 -16.055 -20.889 1.00 53.06 97 ARG A N 1
ATOM 775 C CA . ARG A 1 97 ? 6.617 -16.860 -21.313 1.00 53.06 97 ARG A CA 1
ATOM 776 C C . ARG A 1 97 ? 6.992 -17.844 -20.207 1.00 53.06 97 ARG A C 1
ATOM 778 O O . ARG A 1 97 ? 7.571 -17.459 -19.193 1.00 53.06 97 ARG A O 1
ATOM 785 N N . ARG A 1 98 ? 6.666 -19.125 -20.411 1.00 53.34 98 ARG A N 1
ATOM 786 C CA . ARG A 1 98 ? 7.083 -20.220 -19.527 1.00 53.34 98 ARG A CA 1
ATOM 787 C C . ARG A 1 98 ? 8.607 -20.233 -19.415 1.00 53.34 98 ARG A C 1
ATOM 789 O O . ARG A 1 98 ? 9.316 -20.195 -20.420 1.00 53.34 98 ARG A O 1
ATOM 796 N N . THR A 1 99 ? 9.116 -20.313 -18.191 1.00 48.25 99 THR A N 1
ATOM 797 C CA . THR A 1 99 ? 10.530 -20.591 -17.932 1.00 48.25 99 THR A CA 1
ATOM 798 C C . THR A 1 99 ? 10.858 -21.955 -18.546 1.00 48.25 99 THR A C 1
ATOM 800 O O . THR A 1 99 ? 10.439 -22.974 -18.006 1.00 48.25 99 THR A O 1
ATOM 803 N N . GLY A 1 100 ? 11.532 -21.975 -19.700 1.00 52.72 100 GLY A N 1
ATOM 804 C CA . GLY A 1 100 ? 11.899 -23.212 -20.401 1.00 52.72 100 GLY A CA 1
ATOM 805 C C . GLY A 1 100 ? 11.517 -23.295 -21.881 1.00 52.72 100 GLY A C 1
ATOM 806 O O . GLY A 1 100 ? 11.900 -24.274 -22.513 1.00 52.72 100 GLY A O 1
ATOM 807 N N . ASP A 1 101 ? 10.821 -22.307 -22.457 1.00 45.09 101 ASP A N 1
ATOM 808 C CA . ASP A 1 101 ? 10.649 -22.277 -23.917 1.00 45.09 101 ASP A CA 1
ATOM 809 C C . ASP A 1 101 ? 11.993 -21.971 -24.591 1.00 45.09 101 ASP A C 1
ATOM 811 O O . ASP A 1 101 ? 12.617 -20.935 -24.335 1.00 45.09 101 ASP A O 1
ATOM 815 N N . ALA A 1 102 ? 12.454 -22.897 -25.430 1.00 47.50 102 ALA A N 1
ATOM 816 C CA . ALA A 1 102 ? 13.690 -22.764 -26.184 1.00 47.50 102 ALA A CA 1
ATOM 817 C C . ALA A 1 102 ? 13.536 -21.649 -27.232 1.00 47.50 102 ALA A C 1
ATOM 819 O O . ALA A 1 102 ? 13.019 -21.871 -28.325 1.00 47.50 102 ALA A O 1
ATOM 820 N N . SER A 1 103 ? 13.972 -20.430 -26.911 1.00 50.94 103 SER A N 1
ATOM 821 C CA . SER A 1 103 ? 14.165 -19.388 -27.919 1.00 50.94 103 SER A CA 1
ATOM 822 C C . SER A 1 103 ? 15.507 -19.594 -28.619 1.00 50.94 103 SER A C 1
ATOM 824 O O . SER A 1 103 ? 16.514 -19.832 -27.958 1.00 50.94 103 SER A O 1
ATOM 826 N N . MET A 1 104 ? 15.547 -19.441 -29.951 1.00 51.06 104 MET A N 1
ATOM 827 C CA . 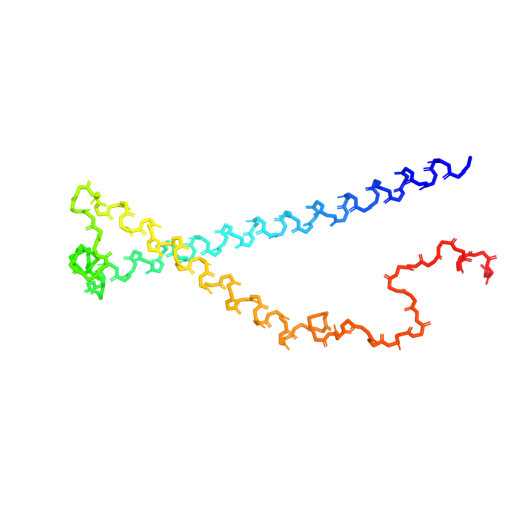MET A 1 104 ? 16.791 -19.513 -30.744 1.00 51.06 104 MET A CA 1
ATOM 828 C C . MET A 1 104 ? 17.842 -18.468 -30.340 1.00 51.06 104 MET A C 1
ATOM 830 O O . MET A 1 104 ? 18.952 -18.485 -30.859 1.00 51.06 104 MET A O 1
ATOM 834 N N . HIS A 1 10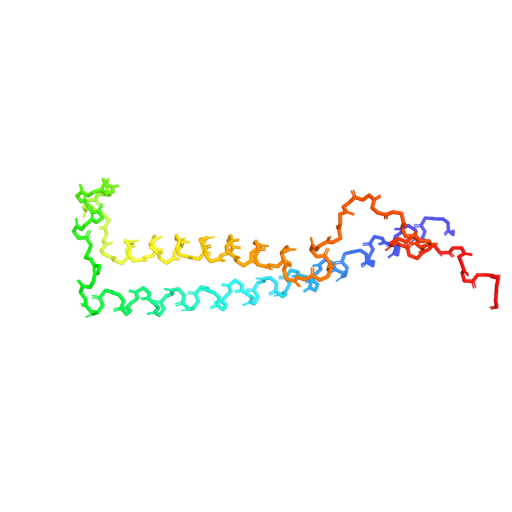5 ? 17.494 -17.511 -29.481 1.00 52.44 105 HIS A N 1
ATOM 835 C CA . HIS A 1 105 ? 18.391 -16.477 -28.981 1.00 52.44 105 HIS A CA 1
ATOM 836 C C . HIS A 1 105 ? 18.403 -16.532 -27.459 1.00 52.44 105 HIS A C 1
ATOM 838 O O . HIS A 1 105 ? 17.348 -16.637 -26.822 1.00 52.44 105 HIS A O 1
ATOM 844 N N . SER A 1 106 ? 19.597 -16.474 -26.874 1.00 46.66 106 SER A N 1
ATOM 845 C CA . SER A 1 106 ? 19.779 -16.412 -25.432 1.00 46.66 106 SER A CA 1
ATOM 846 C C . SER A 1 106 ? 19.155 -15.121 -24.887 1.00 46.66 106 SER A C 1
ATOM 848 O O . SER A 1 106 ? 19.263 -14.034 -25.450 1.00 46.66 106 SER A O 1
ATOM 850 N N . ARG A 1 107 ? 18.465 -15.229 -23.746 1.00 53.59 107 ARG A N 1
ATOM 851 C CA . ARG A 1 107 ? 17.796 -14.101 -23.066 1.00 53.59 107 ARG A CA 1
ATOM 852 C C . ARG A 1 107 ? 18.775 -13.019 -22.577 1.00 53.59 107 ARG A C 1
ATOM 854 O O . ARG A 1 107 ? 18.360 -11.941 -22.161 1.00 53.59 107 ARG A O 1
ATOM 861 N N . ASN A 1 108 ? 20.063 -13.329 -22.605 1.00 52.00 108 ASN A N 1
ATOM 862 C CA . ASN A 1 108 ? 21.171 -12.447 -22.305 1.00 52.00 108 ASN A CA 1
ATOM 863 C C . ASN A 1 108 ? 22.027 -12.429 -23.571 1.00 52.00 108 ASN A C 1
ATOM 865 O O . ASN A 1 108 ? 22.567 -13.482 -23.895 1.00 52.00 108 ASN A O 1
ATOM 869 N N . LYS A 1 109 ? 22.100 -11.293 -24.282 1.00 47.38 109 LYS A N 1
ATOM 870 C CA . LYS A 1 109 ? 22.942 -11.153 -25.481 1.00 47.38 109 LYS A CA 1
ATOM 871 C C . LYS A 1 109 ? 24.324 -11.698 -25.141 1.00 47.38 109 LYS A C 1
ATOM 873 O O . LYS A 1 109 ? 24.923 -11.228 -24.169 1.00 47.38 109 LYS A O 1
ATOM 878 N N . ASP A 1 110 ? 24.764 -12.730 -25.854 1.00 52.56 110 ASP A N 1
ATOM 879 C CA . ASP A 1 110 ? 26.090 -13.270 -25.619 1.00 52.56 110 ASP A CA 1
ATOM 880 C C . ASP A 1 110 ? 27.089 -12.180 -26.041 1.00 52.56 110 ASP A C 1
ATOM 882 O O . ASP A 1 110 ? 27.028 -11.708 -27.178 1.00 52.56 110 ASP A O 1
ATOM 886 N N . PRO A 1 111 ? 27.974 -11.698 -25.152 1.00 52.66 111 PRO A N 1
ATOM 887 C CA . PRO A 1 111 ? 28.975 -10.698 -25.513 1.00 52.66 111 PRO A CA 1
ATOM 888 C C . PRO A 1 111 ? 29.964 -11.171 -26.597 1.00 52.66 111 PRO A C 1
ATOM 890 O O . PRO A 1 111 ? 30.814 -10.384 -27.012 1.00 52.66 111 PRO A O 1
ATOM 893 N N . PHE A 1 112 ? 29.880 -12.427 -27.051 1.00 55.53 112 PHE A N 1
ATOM 894 C CA . PHE A 1 112 ? 30.623 -12.953 -28.199 1.00 55.53 112 PHE A CA 1
ATOM 895 C C . PHE A 1 112 ? 29.865 -12.887 -29.540 1.00 55.53 112 PHE A C 1
ATOM 897 O O . PHE A 1 112 ? 30.499 -13.092 -30.573 1.00 55.53 112 PHE A O 1
ATOM 904 N N . ASP A 1 113 ? 28.569 -12.550 -29.558 1.00 53.75 113 ASP A N 1
ATOM 905 C CA . ASP A 1 113 ? 27.775 -12.472 -30.801 1.00 53.75 113 ASP A CA 1
ATOM 906 C C . ASP A 1 113 ? 28.094 -11.228 -31.656 1.00 53.75 113 ASP A C 1
ATOM 908 O O . ASP A 1 113 ? 27.801 -11.207 -32.847 1.00 53.75 113 ASP A O 1
ATOM 912 N N . ASP A 1 114 ? 28.738 -10.202 -31.087 1.00 56.16 114 ASP A N 1
ATOM 913 C CA . ASP A 1 114 ? 29.037 -8.936 -31.784 1.00 56.16 114 ASP A CA 1
ATOM 914 C C . ASP A 1 114 ? 30.386 -8.931 -32.538 1.00 56.16 114 ASP A C 1
ATOM 916 O O . ASP A 1 114 ? 30.784 -7.903 -33.079 1.00 56.16 114 ASP A O 1
ATOM 920 N N . HIS A 1 115 ? 31.123 -10.049 -32.568 1.00 48.53 115 HIS A N 1
ATOM 921 C CA . HIS A 1 115 ? 32.460 -10.113 -33.185 1.00 48.53 115 HIS A CA 1
ATOM 922 C C . HIS A 1 115 ? 32.522 -10.827 -34.546 1.00 48.53 115 HIS A C 1
ATOM 924 O O . HIS A 1 115 ? 33.601 -10.903 -35.133 1.00 48.53 115 HIS A O 1
ATOM 930 N N . PHE A 1 116 ? 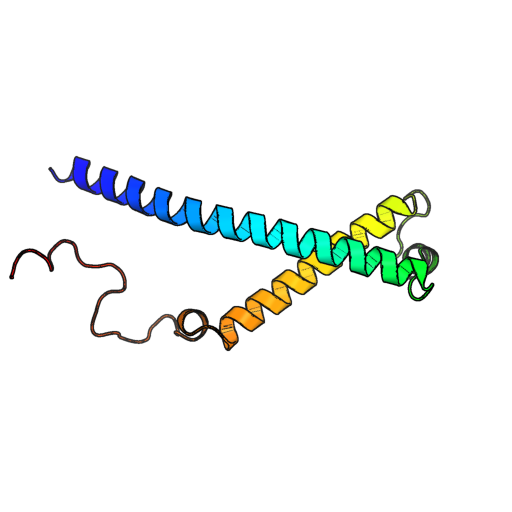31.389 -11.291 -35.081 1.00 49.75 116 PHE A N 1
ATOM 931 C CA . PHE A 1 116 ? 31.292 -11.864 -36.430 1.00 49.75 116 PHE A CA 1
ATOM 932 C C . PHE A 1 116 ? 30.224 -11.138 -37.263 1.00 49.75 116 PHE A C 1
ATOM 934 O O . PHE A 1 116 ? 29.223 -11.729 -37.666 1.00 49.75 116 PHE A O 1
ATOM 941 N N . GLY A 1 117 ? 30.449 -9.844 -37.504 1.00 36.06 117 GLY A N 1
ATOM 942 C CA . GLY A 1 117 ? 29.654 -8.992 -38.393 1.00 36.06 117 GLY A CA 1
ATOM 943 C C . GLY A 1 117 ? 30.319 -7.647 -38.610 1.00 36.06 117 GLY A C 1
ATOM 944 O O . GLY A 1 117 ? 30.248 -6.823 -37.674 1.00 36.06 117 GLY A O 1
#

Foldseek 3Di:
DVVVVVVVVVVVVVVVVVVVVVVVVVVLVVLLVVLLVVLVVCVVVVVDDPVCCVPPVVDPPVQDPVNVSVVSSVVSSVVVVVVVLVVCLPPPPVNVDPPDPDDPADPDHDPVPPPPD

pLDDT: mean 74.79, std 16.23, range [36.06, 94.12]

Secondary structure (DSSP, 8-state):
-HHHHHHHHHHHHHHHHHHHHHHHHHHHHHHHHHHHHHHHHHHHTTSS-HHHHHHHS---TTS-HHHHHHHHHHHHHHHHHHHHHHHHHHH-TTTSS-TT---SS-SS--TTGGG--

Sequence (117 aa):
MRLEKKREEEIAKRKGLTGKTIIQVIWLLFTGTLAYFFTNYLFSQGIINANTFYNQLFIPRSVPELGVKLIMVLGLVIVMQIVFSIGYIVASPEGRRRTGDASMHSRNKDPFDDHFG

Radius of gyration: 23.03 Å; chains: 1; bounding box: 62×31×61 Å